Protein AF-A0A7S0NW79-F1 (afdb_monomer)

Organism: NCBI:txid127549

Foldseek 3Di:
DDDDDDPPPPDPDPPPDPPPDDPDPPPDDDPVQVVPQDPQPPPVQDPPRRRDDDDDDDDPDDDDPVVVLVVCLVVLLVPQVSQWDWDDDDSHIDTDGHDSVPDPSVVVD

Solvent-accessible surface area (backbone atoms only — not comparable to full-atom values): 7582 Å² total; per-residue (Å²): 143,85,81,77,88,79,83,86,73,76,85,77,72,80,78,78,72,78,76,77,81,72,76,77,81,84,67,79,74,50,71,66,37,60,71,62,20,63,79,67,64,79,47,100,82,45,90,66,72,57,79,48,80,87,77,93,82,88,69,99,58,92,75,61,67,66,61,51,37,54,55,47,44,61,54,43,66,73,36,66,77,74,29,36,45,83,40,85,57,83,95,48,75,40,77,44,78,47,63,74,92,78,55,65,51,81,84,74,92

Secondary structure (DSSP, 8-state):
----------------PPPPPPPP---PPPHHHHHHSPP----TT--------------SSPPPHHHHHHHHHHHHHTSGGGSEEEEEETTEEEEEE--GGG--HHHH-

Structure (mmCIF, N/CA/C/O backbone):
data_AF-A0A7S0NW79-F1
#
_entry.id   AF-A0A7S0NW79-F1
#
loop_
_atom_site.group_PDB
_atom_site.id
_atom_site.type_symbol
_atom_site.label_atom_id
_atom_site.label_alt_id
_atom_site.label_comp_id
_atom_site.label_asym_id
_atom_site.label_entity_id
_atom_site.label_seq_id
_atom_site.pdbx_PDB_ins_code
_atom_site.Cartn_x
_atom_site.Cartn_y
_atom_site.Cartn_z
_atom_site.occupancy
_atom_site.B_iso_or_equiv
_atom_site.auth_seq_id
_atom_site.auth_comp_id
_atom_site.auth_asym_id
_atom_site.auth_atom_id
_atom_site.pdbx_PDB_model_num
ATOM 1 N N . LYS A 1 1 ? 62.845 -35.096 26.020 1.00 43.66 1 LYS A N 1
ATOM 2 C CA . LYS A 1 1 ? 62.365 -34.381 24.813 1.00 43.66 1 LYS A CA 1
ATOM 3 C C . LYS A 1 1 ? 61.193 -35.172 24.238 1.00 43.66 1 LYS A C 1
ATOM 5 O O . LYS A 1 1 ? 61.420 -36.087 23.465 1.00 43.66 1 LYS A O 1
ATOM 10 N N . LEU A 1 2 ? 59.978 -34.889 24.700 1.0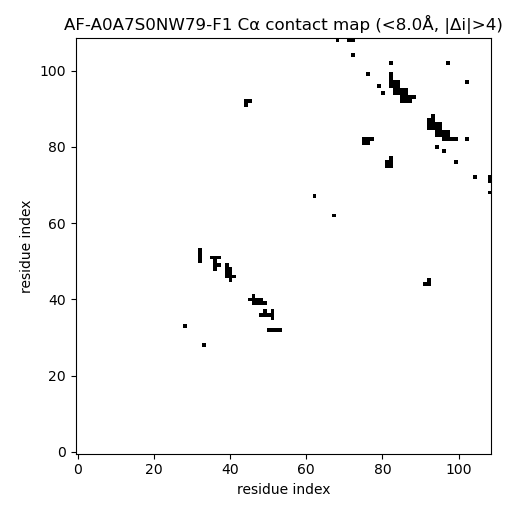0 46.16 2 LEU A N 1
ATOM 11 C CA . LEU A 1 2 ? 58.725 -35.465 24.204 1.00 46.16 2 LEU A CA 1
ATOM 12 C C . LEU A 1 2 ? 57.806 -34.264 23.992 1.00 46.16 2 LEU A C 1
ATOM 14 O O . LEU A 1 2 ? 57.380 -33.644 24.961 1.00 46.16 2 LEU A O 1
ATOM 18 N N . SER A 1 3 ? 57.655 -33.860 22.734 1.00 42.28 3 SER A N 1
ATOM 19 C CA . SER A 1 3 ? 56.901 -32.681 22.315 1.00 42.28 3 SER A CA 1
ATOM 20 C C . SER A 1 3 ? 55.683 -33.156 21.536 1.00 42.28 3 SER A C 1
ATOM 22 O O . SER A 1 3 ? 55.833 -33.695 20.447 1.00 42.28 3 SER A O 1
ATOM 24 N N . SER A 1 4 ? 54.525 -32.947 22.156 1.00 49.12 4 SER A N 1
ATOM 25 C CA . SER A 1 4 ? 53.270 -32.497 21.549 1.00 49.12 4 SER A CA 1
ATOM 26 C C . SER A 1 4 ? 52.722 -33.298 20.368 1.00 49.12 4 SER A C 1
ATOM 28 O O . SER A 1 4 ? 53.063 -33.066 19.214 1.00 49.12 4 SER A O 1
ATOM 30 N N . ALA A 1 5 ? 51.772 -34.180 20.688 1.00 46.28 5 ALA A N 1
ATOM 31 C CA . ALA A 1 5 ? 50.753 -34.640 19.758 1.00 46.28 5 ALA A CA 1
ATOM 32 C C . ALA A 1 5 ? 49.894 -33.440 19.319 1.00 46.28 5 ALA A C 1
ATOM 34 O O . ALA A 1 5 ? 49.192 -32.834 20.131 1.00 46.28 5 ALA A O 1
ATOM 35 N N . GLU A 1 6 ? 49.986 -33.077 18.043 1.00 49.09 6 GLU A N 1
ATOM 36 C CA . GLU A 1 6 ? 49.151 -32.057 17.418 1.00 49.09 6 GLU A CA 1
ATOM 37 C C . GLU A 1 6 ? 47.742 -32.619 17.175 1.00 49.09 6 GLU A C 1
ATOM 39 O O . GLU A 1 6 ? 47.536 -33.557 16.405 1.00 49.09 6 GLU A O 1
ATOM 44 N N . ASN A 1 7 ? 46.765 -32.036 17.871 1.00 48.00 7 ASN A N 1
ATOM 45 C CA . ASN A 1 7 ? 45.337 -32.235 17.652 1.00 48.00 7 ASN A CA 1
ATOM 46 C C . ASN A 1 7 ? 44.936 -31.644 16.292 1.00 48.00 7 ASN A C 1
ATOM 48 O O . ASN A 1 7 ? 44.654 -30.453 16.180 1.00 48.00 7 ASN A O 1
ATOM 52 N N . ILE A 1 8 ? 44.872 -32.487 15.264 1.00 49.84 8 ILE A N 1
ATOM 53 C CA . ILE A 1 8 ? 44.303 -32.149 13.954 1.00 49.84 8 ILE A CA 1
ATOM 54 C C . ILE A 1 8 ? 42.800 -32.463 13.989 1.00 49.84 8 ILE A C 1
ATOM 56 O O . ILE A 1 8 ? 42.327 -33.423 13.391 1.00 49.84 8 ILE A O 1
ATOM 60 N N . PHE A 1 9 ? 42.036 -31.659 14.724 1.00 50.66 9 PHE A N 1
ATOM 61 C CA . PHE A 1 9 ? 40.584 -31.567 14.554 1.00 50.66 9 PHE A CA 1
ATOM 62 C C . PHE A 1 9 ? 40.268 -30.127 14.175 1.00 50.66 9 PHE A C 1
ATOM 64 O O . PHE A 1 9 ? 39.869 -29.310 14.998 1.00 50.66 9 PHE A O 1
ATOM 71 N N . ALA A 1 10 ? 40.551 -29.807 12.914 1.00 53.34 10 ALA A N 1
ATOM 72 C CA . ALA A 1 10 ? 40.149 -28.547 12.321 1.00 53.34 10 ALA A CA 1
ATOM 73 C C . ALA A 1 10 ? 38.615 -28.477 12.267 1.00 53.34 10 ALA A C 1
ATOM 75 O O . ALA A 1 10 ? 37.957 -29.408 11.798 1.00 53.34 10 ALA A O 1
ATOM 76 N N . ASP A 1 11 ? 38.084 -27.357 12.754 1.00 53.03 11 ASP A N 1
ATOM 77 C CA . ASP A 1 11 ? 36.682 -26.951 12.746 1.00 53.03 11 ASP A CA 1
ATOM 78 C C . ASP A 1 11 ? 35.999 -27.199 11.393 1.00 53.03 11 ASP A C 1
ATOM 80 O O . ASP A 1 11 ? 36.090 -26.399 10.455 1.00 53.03 11 ASP A O 1
ATOM 84 N N . VAL A 1 12 ? 35.230 -28.283 11.302 1.00 52.03 12 VAL A N 1
ATOM 85 C CA . VAL A 1 12 ? 34.230 -28.446 10.247 1.00 52.03 12 VAL A CA 1
ATOM 86 C C . VAL A 1 12 ? 33.030 -27.590 10.643 1.00 52.03 12 VAL A C 1
ATOM 88 O O . VAL A 1 12 ? 32.153 -28.021 11.391 1.00 52.03 12 VAL A O 1
ATOM 91 N N . LYS A 1 13 ? 32.9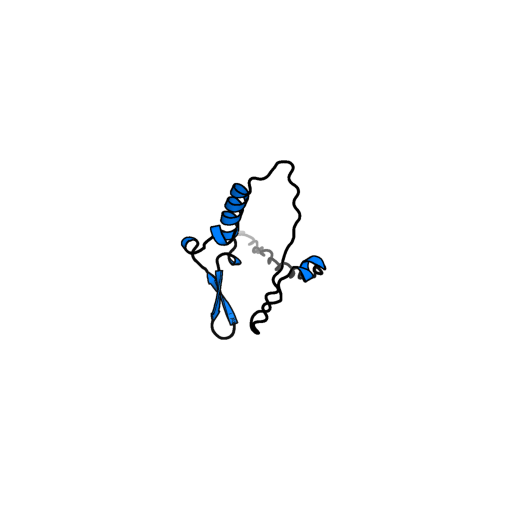93 -26.343 10.156 1.00 59.53 13 LYS A N 1
ATOM 92 C CA . LYS A 1 13 ? 31.778 -25.519 10.223 1.00 59.53 13 LYS A CA 1
ATOM 93 C C . LYS A 1 13 ? 30.623 -26.307 9.590 1.00 59.53 13 LYS A C 1
ATOM 95 O O . LYS A 1 13 ? 30.768 -26.729 8.440 1.00 59.53 13 LYS A O 1
ATOM 100 N N . PRO A 1 14 ? 29.479 -26.486 10.277 1.00 57.44 14 PRO A N 1
ATOM 101 C CA . PRO A 1 14 ? 28.320 -27.124 9.675 1.00 57.44 14 PRO A CA 1
ATOM 102 C C . PRO A 1 14 ? 27.906 -26.305 8.455 1.00 57.44 14 PRO A C 1
ATOM 104 O O . PRO A 1 14 ? 27.559 -25.127 8.560 1.00 57.44 14 PRO A O 1
ATOM 107 N N . THR A 1 15 ? 28.009 -26.916 7.278 1.00 58.47 15 THR A N 1
ATOM 108 C CA . THR A 1 15 ? 27.558 -26.326 6.023 1.00 58.47 15 THR A CA 1
ATOM 109 C C . THR A 1 15 ? 26.057 -26.103 6.162 1.00 58.47 15 THR A C 1
ATOM 111 O O . THR A 1 15 ? 25.289 -27.062 6.231 1.00 58.47 15 THR A O 1
ATOM 114 N N . ALA A 1 16 ? 25.642 -24.843 6.296 1.00 62.56 16 ALA A N 1
ATOM 115 C CA . ALA A 1 16 ? 24.237 -24.480 6.378 1.00 62.56 16 ALA A CA 1
ATOM 116 C C . ALA A 1 16 ? 23.561 -24.912 5.073 1.00 62.56 16 ALA A C 1
ATOM 118 O O . ALA A 1 16 ? 23.725 -24.277 4.032 1.00 62.56 16 ALA A O 1
ATOM 119 N N . VAL A 1 17 ? 22.850 -26.037 5.123 1.00 75.75 17 VAL A N 1
ATOM 120 C CA . VAL A 1 17 ? 22.024 -26.513 4.018 1.00 75.75 17 VAL A CA 1
ATOM 121 C C . VAL A 1 17 ? 21.002 -25.411 3.722 1.00 75.75 17 VAL A C 1
ATOM 123 O O . VAL A 1 17 ? 20.294 -24.996 4.647 1.00 75.75 17 VAL A O 1
ATOM 126 N N . PRO A 1 18 ? 20.922 -24.890 2.482 1.00 75.12 18 PRO A N 1
ATOM 127 C CA . PRO A 1 18 ? 19.905 -23.908 2.145 1.00 75.12 18 PRO A CA 1
ATOM 128 C C . PRO A 1 18 ? 18.526 -24.532 2.400 1.00 75.12 18 PRO A C 1
ATOM 130 O O . PRO A 1 18 ? 18.306 -25.691 2.034 1.00 75.12 18 PRO A O 1
ATOM 133 N N . PRO A 1 19 ? 17.597 -23.811 3.055 1.00 74.12 19 PRO A N 1
ATOM 134 C CA . PRO A 1 19 ? 16.278 -24.354 3.329 1.00 74.12 19 PRO A CA 1
ATOM 135 C C . PRO A 1 19 ? 15.606 -24.750 2.006 1.00 74.12 19 PRO A C 1
ATOM 137 O O . PRO A 1 19 ? 15.771 -24.042 1.006 1.00 74.12 19 PRO A O 1
ATOM 140 N N . PRO A 1 20 ? 14.844 -25.859 1.979 1.00 75.56 20 PRO A N 1
ATOM 141 C CA . PRO A 1 20 ? 14.132 -26.263 0.778 1.00 75.56 20 PRO A CA 1
ATOM 142 C C . PRO A 1 20 ? 13.225 -25.118 0.301 1.00 75.56 20 PRO A C 1
ATOM 144 O O . PRO A 1 20 ? 12.675 -24.386 1.138 1.00 75.56 20 PRO A O 1
ATOM 147 N N . PRO A 1 21 ? 13.051 -24.943 -1.024 1.00 67.06 21 PRO A N 1
ATOM 148 C CA . PRO A 1 21 ? 12.133 -23.949 -1.554 1.00 67.06 21 PRO A CA 1
ATOM 149 C C . PRO A 1 21 ? 10.760 -24.203 -0.938 1.00 67.06 21 PRO A C 1
ATOM 151 O O . PRO A 1 21 ? 10.201 -25.296 -1.056 1.00 67.06 21 PRO A O 1
ATOM 154 N N . ARG A 1 22 ? 10.239 -23.204 -0.215 1.00 67.75 22 ARG A N 1
ATOM 155 C CA . ARG A 1 22 ? 8.898 -23.294 0.365 1.00 67.75 22 ARG A CA 1
ATOM 156 C C . ARG A 1 22 ? 7.937 -23.589 -0.788 1.00 67.75 22 ARG A C 1
ATOM 158 O O . ARG A 1 22 ? 8.032 -22.896 -1.804 1.00 67.75 22 ARG A O 1
ATOM 165 N N . PRO A 1 23 ? 7.037 -24.579 -0.666 1.00 54.66 23 PRO A N 1
ATOM 166 C CA . PRO A 1 23 ? 6.047 -24.817 -1.702 1.00 54.66 23 PRO A CA 1
ATOM 167 C C . PRO A 1 23 ? 5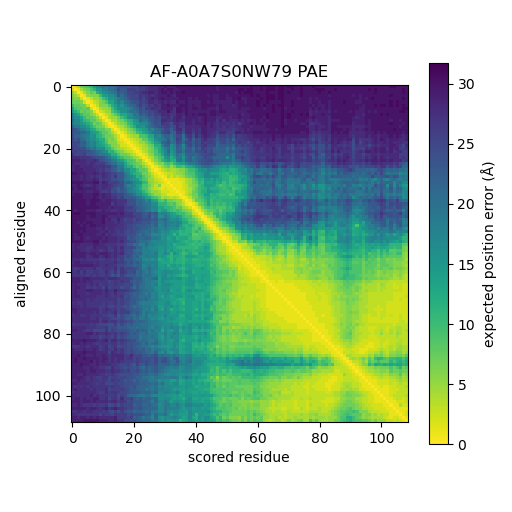.312 -23.502 -1.949 1.00 54.66 23 PRO A C 1
ATOM 169 O O . PRO A 1 23 ? 4.832 -22.871 -1.001 1.00 54.66 23 PRO A O 1
ATOM 172 N N . ALA A 1 24 ? 5.287 -23.059 -3.209 1.00 59.91 24 ALA A N 1
ATOM 173 C CA . ALA A 1 24 ? 4.488 -21.914 -3.607 1.00 59.91 24 ALA A CA 1
ATOM 174 C C . ALA A 1 24 ? 3.079 -22.147 -3.060 1.00 59.91 24 ALA A C 1
ATOM 176 O O . ALA A 1 24 ? 2.515 -23.229 -3.241 1.00 59.91 24 ALA A O 1
ATOM 177 N N . PHE A 1 25 ? 2.550 -21.180 -2.310 1.00 50.66 25 PHE A N 1
ATOM 178 C CA . PHE A 1 25 ? 1.204 -21.264 -1.765 1.00 50.66 25 PHE A CA 1
ATOM 179 C C . PHE A 1 25 ? 0.219 -21.375 -2.936 1.00 50.66 25 PHE A C 1
ATOM 181 O O . PHE A 1 25 ? -0.284 -20.371 -3.428 1.00 50.66 25 PHE A O 1
ATOM 188 N N . ASN A 1 26 ? -0.098 -22.601 -3.355 1.00 50.44 26 ASN A N 1
ATOM 189 C CA . ASN A 1 26 ? -1.204 -22.916 -4.254 1.00 50.44 26 ASN A CA 1
ATOM 190 C C . ASN A 1 26 ? -2.512 -22.802 -3.456 1.00 50.44 26 ASN A C 1
ATOM 192 O O . ASN A 1 26 ? -3.273 -23.754 -3.288 1.00 50.44 26 ASN A O 1
ATOM 196 N N . ARG A 1 27 ? -2.755 -21.622 -2.875 1.00 57.56 27 ARG A N 1
ATOM 197 C CA . ARG A 1 27 ? -4.048 -21.297 -2.285 1.00 57.56 27 ARG A CA 1
ATOM 198 C C . ARG A 1 27 ? -4.979 -20.957 -3.431 1.00 57.56 27 ARG A C 1
ATOM 200 O O . ARG A 1 27 ? -4.809 -19.946 -4.106 1.00 57.56 27 ARG A O 1
ATOM 207 N N . ARG A 1 28 ? -5.970 -21.820 -3.640 1.00 57.81 28 ARG A N 1
ATOM 208 C CA . ARG A 1 28 ? -7.079 -21.549 -4.551 1.00 57.81 28 ARG A CA 1
ATOM 209 C C . ARG A 1 28 ? -7.723 -20.228 -4.124 1.00 57.81 28 ARG A C 1
ATOM 211 O O . ARG A 1 28 ? -8.184 -20.114 -2.989 1.00 57.81 28 ARG A O 1
ATOM 218 N N . MET A 1 29 ? -7.711 -19.228 -5.006 1.00 59.81 29 MET A N 1
ATOM 219 C CA . MET A 1 29 ? -8.397 -17.963 -4.742 1.00 59.81 29 MET A CA 1
ATOM 220 C C . MET A 1 29 ? -9.880 -18.224 -4.487 1.00 59.81 29 MET A C 1
ATOM 222 O O . MET A 1 29 ? -10.498 -19.041 -5.175 1.00 59.81 29 MET A O 1
ATOM 226 N N . SER A 1 30 ? -10.441 -17.531 -3.496 1.00 65.94 30 SER A N 1
ATOM 227 C CA . SER A 1 30 ? -11.878 -17.590 -3.241 1.00 65.94 30 SER A CA 1
ATOM 228 C C . SER A 1 30 ? -12.646 -17.014 -4.435 1.00 65.94 30 SER A C 1
ATOM 230 O O . SER A 1 30 ? -12.143 -16.136 -5.137 1.00 65.94 30 SER A O 1
ATOM 232 N N . TYR A 1 31 ? -13.873 -17.486 -4.658 1.00 64.38 31 TYR A N 1
ATOM 233 C CA . TYR A 1 31 ? -14.728 -16.978 -5.735 1.00 64.38 31 TYR A CA 1
ATOM 234 C C . TYR A 1 31 ? -14.977 -15.464 -5.608 1.00 64.38 31 TYR A C 1
ATOM 236 O O . TYR A 1 31 ? -14.918 -14.744 -6.598 1.00 64.38 31 TYR A O 1
ATOM 244 N N . MET A 1 32 ? -15.139 -14.956 -4.380 1.00 57.78 32 MET A N 1
ATOM 245 C CA . MET A 1 32 ? -15.240 -13.511 -4.142 1.00 57.78 32 MET A CA 1
ATOM 246 C C . MET A 1 32 ? -13.953 -12.764 -4.485 1.00 57.78 32 MET A C 1
ATOM 248 O O . MET A 1 32 ? -14.014 -11.701 -5.091 1.00 57.78 32 MET A O 1
ATOM 252 N N . SER A 1 33 ? -12.786 -13.328 -4.165 1.00 58.09 33 SER A N 1
ATOM 253 C CA . SER A 1 33 ? -11.503 -12.751 -4.582 1.00 58.09 33 SER A CA 1
ATOM 254 C C . SER A 1 33 ? -11.371 -12.701 -6.105 1.00 58.09 33 SER A C 1
ATOM 256 O O . SER A 1 33 ? -10.782 -11.761 -6.615 1.00 58.09 33 SER A O 1
ATOM 258 N N . GLN A 1 34 ? -11.929 -13.674 -6.833 1.00 63.66 34 GLN A N 1
ATOM 259 C CA . GLN A 1 34 ? -11.927 -13.672 -8.301 1.00 63.66 34 GLN A CA 1
ATOM 260 C C . GLN A 1 34 ? -12.874 -12.624 -8.891 1.00 63.66 34 GLN A C 1
ATOM 262 O O . GLN A 1 34 ? -12.503 -11.971 -9.856 1.00 63.66 34 GLN A O 1
ATOM 267 N N . LEU A 1 35 ? -14.071 -12.460 -8.320 1.00 60.94 35 LEU A N 1
ATOM 268 C CA . LEU A 1 35 ? -15.048 -11.470 -8.786 1.00 60.94 35 LEU A CA 1
ATOM 269 C C . LEU A 1 35 ? -14.614 -10.032 -8.513 1.00 60.94 35 LEU A C 1
ATOM 271 O O . LEU A 1 35 ? -14.930 -9.133 -9.285 1.00 60.94 35 LEU A O 1
ATOM 275 N N . MET A 1 36 ? -13.932 -9.822 -7.392 1.00 57.75 36 MET A N 1
ATOM 276 C CA . MET A 1 36 ? -13.546 -8.495 -6.932 1.00 57.75 36 MET A CA 1
ATOM 277 C C . MET A 1 36 ? -12.115 -8.124 -7.346 1.00 57.75 36 MET A C 1
ATOM 279 O O . MET A 1 36 ? -11.752 -6.950 -7.304 1.00 57.75 36 MET A O 1
ATOM 283 N N . ALA A 1 37 ? -11.291 -9.096 -7.758 1.00 56.69 37 ALA A N 1
ATOM 284 C CA . ALA A 1 37 ? -10.076 -8.789 -8.496 1.00 56.69 37 ALA A CA 1
ATOM 285 C C . ALA A 1 37 ? -10.487 -8.010 -9.748 1.00 56.69 37 ALA A C 1
ATOM 287 O O . ALA A 1 37 ? -11.225 -8.521 -10.591 1.00 56.69 37 ALA A O 1
ATOM 288 N N . ALA A 1 38 ? -10.041 -6.755 -9.830 1.00 52.62 38 ALA A N 1
ATOM 289 C CA . ALA A 1 38 ? -10.250 -5.907 -10.994 1.00 52.62 38 ALA A CA 1
ATOM 290 C C . ALA A 1 38 ? -9.886 -6.678 -12.279 1.00 52.62 38 ALA A C 1
ATOM 292 O O . ALA A 1 38 ? -9.018 -7.563 -12.218 1.00 52.62 38 ALA A O 1
ATOM 293 N N . PRO A 1 39 ? -10.521 -6.369 -13.431 1.00 53.12 39 PRO A N 1
ATOM 294 C CA . PRO A 1 39 ? -10.142 -6.982 -14.697 1.00 53.12 39 PRO A CA 1
ATOM 295 C C . PRO A 1 39 ? -8.623 -6.923 -14.819 1.00 53.12 39 PRO A C 1
ATOM 297 O O . PRO A 1 39 ? -8.030 -5.868 -14.584 1.00 53.12 39 PRO A O 1
ATOM 300 N N . ARG A 1 40 ? -8.004 -8.083 -15.093 1.00 51.41 40 ARG A N 1
ATOM 301 C CA . ARG A 1 40 ? -6.562 -8.179 -15.341 1.00 51.41 40 ARG A CA 1
ATOM 302 C C . ARG A 1 40 ? -6.198 -7.007 -16.243 1.00 51.41 40 ARG A C 1
ATOM 304 O O . ARG A 1 40 ? -6.758 -6.905 -17.335 1.00 51.41 40 ARG A O 1
ATOM 311 N N . ALA A 1 41 ? -5.315 -6.127 -15.779 1.00 48.44 41 ALA A N 1
ATOM 312 C CA . ALA A 1 41 ? -4.694 -5.151 -16.653 1.00 48.44 41 ALA A CA 1
ATOM 313 C C . ALA A 1 41 ? -3.818 -5.959 -17.616 1.00 48.44 41 ALA A C 1
ATOM 315 O O . ALA A 1 41 ? -2.660 -6.242 -17.334 1.00 48.44 41 ALA A O 1
ATOM 316 N N . TYR A 1 42 ? -4.432 -6.452 -18.694 1.00 44.19 42 TYR A N 1
ATOM 317 C CA . TYR A 1 42 ? -3.762 -7.139 -19.786 1.00 44.19 42 TYR A CA 1
ATOM 318 C C . TYR A 1 42 ? -3.039 -6.077 -20.613 1.00 44.19 42 TYR A C 1
ATOM 320 O O . TYR A 1 42 ? -3.418 -5.780 -21.739 1.00 44.19 42 TYR A O 1
ATOM 328 N N . ASP A 1 43 ? -1.980 -5.511 -20.052 1.00 51.56 43 ASP A N 1
ATOM 329 C CA . ASP A 1 43 ? -0.876 -5.081 -20.891 1.00 51.56 43 ASP A CA 1
ATOM 330 C C . ASP A 1 43 ? -0.026 -6.327 -21.093 1.00 51.56 43 ASP A C 1
ATOM 332 O O . ASP A 1 43 ? 0.371 -6.962 -20.120 1.00 51.56 43 ASP A O 1
ATOM 336 N N . GLY A 1 44 ? 0.235 -6.724 -22.341 1.00 53.19 44 GLY A N 1
ATOM 337 C CA . GLY A 1 44 ? 0.946 -7.962 -22.708 1.00 53.19 44 GLY A CA 1
ATOM 338 C C . GLY A 1 44 ? 2.360 -8.146 -22.117 1.00 53.19 44 GLY A C 1
ATOM 339 O O . GLY A 1 44 ? 3.059 -9.076 -22.504 1.00 53.19 44 GLY A O 1
ATOM 340 N N . GLN A 1 45 ? 2.780 -7.277 -21.195 1.00 52.16 45 GLN A N 1
ATOM 341 C CA . GLN A 1 45 ? 4.017 -7.312 -20.416 1.00 52.16 45 GLN A CA 1
ATOM 342 C C . GLN A 1 45 ? 3.810 -7.530 -18.901 1.00 52.16 45 GLN A C 1
ATOM 344 O O . GLN A 1 45 ? 4.786 -7.802 -18.203 1.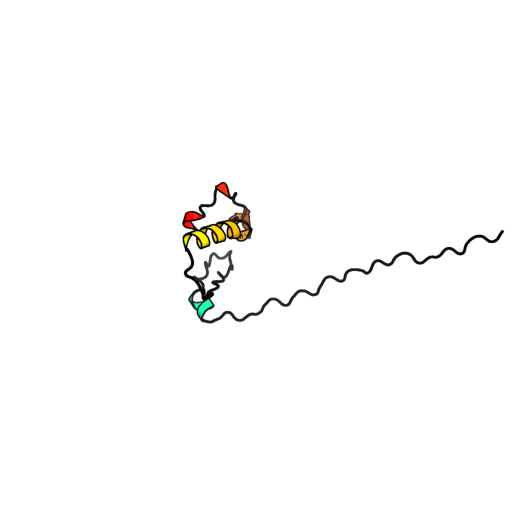00 52.16 45 GLN A O 1
ATOM 349 N N . PHE A 1 46 ? 2.581 -7.446 -18.378 1.00 52.31 46 PHE A N 1
ATOM 350 C CA . PHE A 1 46 ? 2.277 -7.556 -16.947 1.00 52.31 46 PHE A CA 1
ATOM 351 C C . PHE A 1 46 ? 1.242 -8.649 -16.673 1.00 52.31 46 PHE A C 1
ATOM 353 O O . PHE A 1 46 ? 0.045 -8.426 -16.801 1.00 52.31 46 PHE A O 1
ATOM 360 N N . ASP A 1 47 ? 1.680 -9.814 -16.188 1.00 55.06 47 ASP A N 1
ATOM 361 C CA . ASP A 1 47 ? 0.776 -10.783 -15.541 1.00 55.06 47 ASP A CA 1
ATOM 362 C C . ASP A 1 47 ? 0.756 -10.547 -14.020 1.00 55.06 47 ASP A C 1
ATOM 364 O O . ASP A 1 47 ? 0.957 -11.451 -13.207 1.00 55.06 47 ASP A O 1
ATOM 368 N N . ILE A 1 48 ? 0.585 -9.285 -13.606 1.00 54.16 48 ILE A N 1
ATOM 369 C CA . ILE A 1 48 ? 0.337 -8.967 -12.198 1.00 54.16 48 ILE A CA 1
ATOM 370 C C . ILE A 1 48 ? -1.157 -9.136 -11.991 1.00 54.16 48 ILE A C 1
ATOM 372 O O . ILE A 1 48 ? -1.940 -8.219 -12.219 1.00 54.16 48 ILE A O 1
ATOM 376 N N . GLN A 1 49 ? -1.569 -10.328 -11.572 1.00 55.25 49 GLN A N 1
ATOM 377 C CA . GLN A 1 49 ? -2.944 -10.540 -11.152 1.00 55.25 49 GLN A CA 1
ATOM 378 C C . GLN A 1 49 ? -3.185 -9.691 -9.893 1.00 55.25 49 GLN A C 1
ATOM 380 O O . GLN A 1 49 ? -2.566 -9.979 -8.862 1.00 55.25 49 GLN A O 1
ATOM 385 N N . PRO A 1 50 ? -4.028 -8.639 -9.943 1.00 55.62 50 PRO A N 1
ATOM 386 C CA . PRO A 1 50 ? -4.279 -7.818 -8.772 1.00 55.62 50 PRO A CA 1
ATOM 387 C C . PRO A 1 50 ? -4.926 -8.709 -7.715 1.00 55.62 50 PRO A C 1
ATOM 389 O O . PRO A 1 50 ? -6.058 -9.171 -7.863 1.00 55.62 50 PRO A O 1
ATOM 392 N N . LEU A 1 51 ? -4.175 -9.016 -6.659 1.00 62.25 51 LEU A N 1
ATOM 393 C CA . LEU A 1 51 ? -4.687 -9.800 -5.550 1.00 62.25 51 LEU A CA 1
ATOM 394 C C . LEU A 1 51 ? -5.542 -8.871 -4.692 1.00 62.25 51 LEU A C 1
ATOM 396 O O . LEU A 1 51 ? -5.026 -8.215 -3.786 1.00 62.25 51 LEU A O 1
ATOM 400 N N . LEU A 1 52 ? -6.847 -8.812 -4.962 1.00 64.62 52 LEU A N 1
ATOM 401 C CA . LEU A 1 52 ? -7.754 -8.193 -4.010 1.00 64.62 52 LEU A CA 1
ATOM 402 C C . LEU A 1 52 ? -7.930 -9.127 -2.811 1.00 64.62 52 LEU A C 1
ATOM 404 O O . LEU A 1 52 ? -8.515 -10.211 -2.903 1.00 64.62 52 LEU A O 1
ATOM 408 N N . VAL A 1 53 ? -7.440 -8.675 -1.663 1.00 70.50 53 VAL A N 1
ATOM 409 C CA . VAL A 1 53 ? -7.692 -9.313 -0.374 1.00 70.50 53 VAL A CA 1
ATOM 410 C C . VAL A 1 53 ? -8.817 -8.547 0.310 1.00 70.50 53 VAL A C 1
ATOM 412 O O . VAL A 1 53 ? -8.626 -7.415 0.739 1.00 70.50 53 VAL A O 1
ATOM 415 N N . VAL A 1 54 ? -9.991 -9.170 0.416 1.00 74.81 54 VAL A N 1
ATOM 416 C CA . VAL A 1 54 ? -11.111 -8.637 1.202 1.00 74.81 54 VAL A CA 1
ATOM 417 C C . VAL A 1 54 ? -11.078 -9.293 2.576 1.00 74.81 54 VAL A C 1
ATOM 419 O O . VAL A 1 54 ? -11.182 -10.515 2.685 1.00 74.81 54 VAL A O 1
ATOM 422 N N . GLY A 1 55 ? -10.917 -8.487 3.622 1.00 78.69 55 GLY A N 1
ATOM 423 C CA . GLY A 1 55 ? -11.013 -8.923 5.012 1.00 78.69 55 GLY A CA 1
ATOM 424 C C . GLY A 1 55 ? -12.141 -8.181 5.712 1.00 78.69 55 GLY A C 1
ATOM 425 O O . GLY A 1 55 ? -12.174 -6.954 5.690 1.00 78.69 55 GLY A O 1
ATOM 426 N N . MET A 1 56 ? -13.059 -8.913 6.341 1.00 86.31 56 MET A N 1
ATOM 427 C CA . MET A 1 56 ? -14.022 -8.317 7.266 1.00 86.31 56 MET A CA 1
ATOM 428 C C . MET A 1 56 ? -13.407 -8.288 8.661 1.00 86.31 56 MET A C 1
ATOM 430 O O . MET A 1 56 ? -13.045 -9.333 9.202 1.00 86.31 56 MET A O 1
ATOM 434 N N . MET A 1 57 ? -13.287 -7.094 9.235 1.00 82.44 57 MET A N 1
ATOM 435 C CA . MET A 1 57 ? -12.783 -6.895 10.591 1.00 82.44 57 MET A CA 1
ATOM 436 C C . MET A 1 57 ? -13.912 -6.386 11.481 1.00 82.44 57 MET A C 1
ATOM 438 O O . MET A 1 57 ? -14.634 -5.463 11.110 1.00 82.44 57 MET A O 1
ATOM 442 N N . TYR A 1 58 ? -14.052 -6.990 12.659 1.00 89.94 58 TYR A N 1
ATOM 443 C CA . TYR A 1 58 ? -15.015 -6.577 13.674 1.00 89.94 58 TYR A CA 1
ATOM 444 C C . TYR A 1 58 ? -14.263 -5.904 14.819 1.00 89.94 58 TYR A C 1
ATOM 446 O O . TYR A 1 58 ? -13.305 -6.469 15.348 1.00 89.94 58 TYR A O 1
ATOM 454 N N . PHE A 1 59 ? -14.706 -4.712 15.210 1.00 90.00 59 PHE A N 1
ATOM 455 C CA . PHE A 1 59 ? -14.100 -3.939 16.291 1.00 90.00 59 PHE A CA 1
ATOM 456 C C . PHE A 1 59 ? -15.064 -3.852 17.474 1.00 90.00 59 PHE A C 1
ATOM 458 O O . PHE A 1 59 ? -16.258 -3.628 17.298 1.00 90.00 59 PHE A O 1
ATOM 465 N N . GLN A 1 60 ? -14.544 -4.025 18.693 1.00 94.56 60 GLN A N 1
ATOM 466 C CA . GLN A 1 60 ? -15.339 -3.905 19.925 1.00 94.56 60 GLN A CA 1
ATOM 467 C C . GLN A 1 60 ? -15.720 -2.453 20.244 1.00 94.56 60 GLN A C 1
ATOM 469 O O . GLN A 1 60 ? -16.666 -2.205 20.986 1.00 94.56 60 GLN A O 1
ATOM 474 N N . LYS A 1 61 ? -14.961 -1.496 19.707 1.00 94.75 61 LYS A N 1
ATOM 475 C CA . LYS A 1 61 ? -15.162 -0.055 19.862 1.00 94.75 61 LYS A CA 1
ATOM 476 C C . LYS A 1 61 ? -15.291 0.579 18.478 1.00 94.75 61 LYS A C 1
ATOM 478 O O . LYS A 1 61 ? -14.704 0.044 17.533 1.00 94.75 61 LYS A O 1
ATOM 483 N N . PRO A 1 62 ? -16.025 1.698 18.349 1.00 93.44 62 PRO A N 1
ATOM 484 C CA . PRO A 1 62 ? -16.024 2.461 17.111 1.00 93.44 62 PRO A CA 1
ATOM 485 C C . PRO A 1 62 ? -14.591 2.887 16.783 1.00 93.44 62 PRO A C 1
ATOM 487 O O . PRO A 1 62 ? -13.845 3.313 17.665 1.00 93.44 62 PRO A O 1
ATOM 490 N N . LEU A 1 63 ? -14.214 2.718 15.522 1.00 92.00 63 LEU A N 1
ATOM 491 C CA . LEU A 1 63 ? -12.898 3.078 15.020 1.00 92.00 63 LEU A CA 1
ATOM 492 C C . LEU A 1 63 ? -12.950 4.502 14.462 1.00 92.00 63 LEU A C 1
ATOM 494 O O . LEU A 1 63 ? -13.863 4.817 13.695 1.00 92.00 63 LEU A O 1
ATOM 498 N N . ASP A 1 64 ? -11.971 5.342 14.797 1.00 94.19 64 ASP A N 1
ATOM 499 C CA . ASP A 1 64 ? -11.799 6.609 14.091 1.00 94.19 64 ASP A CA 1
ATOM 500 C C . ASP A 1 64 ? -11.144 6.339 12.730 1.00 94.19 64 ASP A C 1
ATOM 502 O O . ASP A 1 64 ? -10.023 5.834 12.624 1.00 94.19 64 ASP A O 1
ATOM 506 N N . VAL A 1 65 ? -11.870 6.671 11.665 1.00 90.69 65 VAL A N 1
ATOM 507 C CA . VAL A 1 65 ? -11.413 6.490 10.285 1.00 90.69 65 VAL A CA 1
ATOM 508 C C . VAL A 1 65 ? -10.165 7.328 9.999 1.00 90.69 65 VAL A C 1
ATOM 510 O O . VAL A 1 65 ? -9.321 6.901 9.215 1.00 90.69 65 VAL A O 1
ATOM 513 N N . A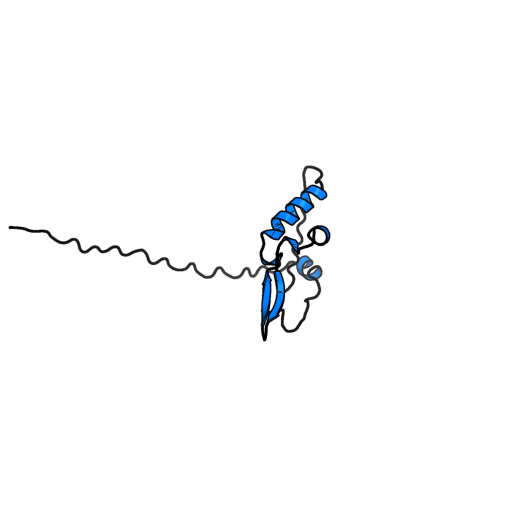RG A 1 66 ? -10.012 8.496 10.632 1.00 92.00 66 ARG A N 1
ATOM 514 C CA . ARG A 1 66 ? -8.852 9.375 10.428 1.00 92.00 66 ARG A CA 1
ATOM 515 C C . ARG A 1 66 ? -7.590 8.773 11.027 1.00 92.00 66 ARG A C 1
ATOM 517 O O . ARG A 1 66 ? -6.560 8.744 10.360 1.00 92.00 66 ARG A O 1
ATOM 524 N N . GLU A 1 67 ? -7.689 8.237 12.241 1.00 92.88 67 GLU A N 1
ATOM 525 C CA . GLU A 1 67 ? -6.578 7.538 12.893 1.00 92.88 67 GLU A CA 1
ATOM 526 C C . GLU A 1 67 ? -6.171 6.292 12.102 1.00 92.88 67 GLU A C 1
ATOM 528 O O . GLU A 1 67 ? -4.983 6.058 11.875 1.00 92.88 67 GLU A O 1
ATOM 533 N N . LEU A 1 68 ? -7.153 5.525 11.610 1.00 90.69 68 LEU A N 1
ATOM 534 C CA . LEU A 1 68 ? -6.883 4.363 10.767 1.00 90.69 68 LEU A CA 1
ATOM 535 C C . LEU A 1 68 ? -6.155 4.755 9.475 1.00 90.69 68 LEU A C 1
ATOM 537 O O . LE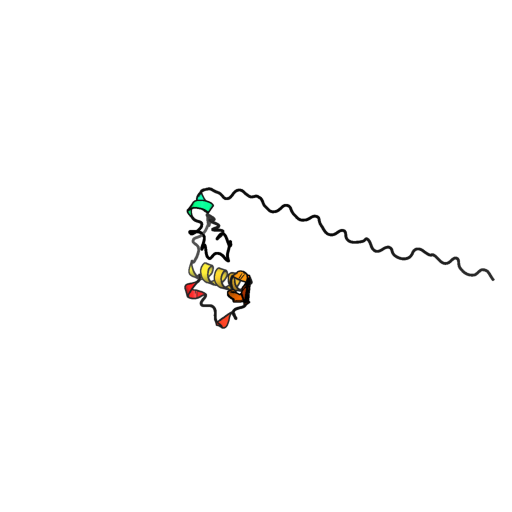U A 1 68 ? -5.178 4.101 9.113 1.00 90.69 68 LEU A O 1
ATOM 541 N N . ARG A 1 69 ? -6.617 5.804 8.782 1.00 91.81 69 ARG A N 1
ATOM 542 C CA . ARG A 1 69 ? -5.979 6.292 7.550 1.00 91.81 69 ARG A CA 1
ATOM 543 C C . ARG A 1 69 ? -4.546 6.743 7.804 1.00 91.81 69 ARG A C 1
ATOM 545 O O . ARG A 1 69 ? -3.658 6.345 7.058 1.00 91.81 69 ARG A O 1
ATOM 552 N N . ALA A 1 70 ? -4.301 7.484 8.884 1.00 91.81 70 ALA A N 1
ATOM 553 C CA . ALA A 1 70 ? -2.954 7.913 9.256 1.00 91.81 70 ALA A CA 1
ATOM 554 C C . ALA A 1 70 ? -2.018 6.716 9.509 1.00 91.81 70 ALA A C 1
ATOM 556 O O . ALA A 1 70 ? -0.925 6.653 8.947 1.00 91.81 70 ALA A O 1
ATOM 557 N N . ALA A 1 71 ? -2.476 5.726 10.282 1.00 92.44 71 ALA A N 1
ATOM 558 C CA . ALA A 1 71 ? -1.702 4.517 10.561 1.00 92.44 71 ALA A CA 1
ATOM 559 C C . ALA A 1 71 ? -1.442 3.675 9.296 1.00 92.44 71 ALA A C 1
ATOM 561 O O . ALA A 1 71 ? -0.355 3.118 9.118 1.00 92.44 71 ALA A O 1
ATOM 562 N N . LEU A 1 72 ? -2.428 3.580 8.398 1.00 90.94 72 LEU A N 1
ATOM 563 C CA . LEU A 1 72 ? -2.273 2.901 7.112 1.00 90.94 72 LEU A CA 1
ATOM 564 C C . LEU A 1 72 ? -1.272 3.623 6.213 1.00 90.94 72 LEU A C 1
ATOM 566 O O . LEU A 1 72 ? -0.406 2.960 5.648 1.00 90.94 72 LEU A O 1
ATOM 570 N N . ALA A 1 73 ? -1.350 4.949 6.109 1.00 91.38 73 ALA A N 1
ATOM 571 C CA . ALA A 1 73 ? -0.429 5.739 5.302 1.00 91.38 73 ALA A CA 1
ATOM 572 C C . ALA A 1 73 ? 1.026 5.527 5.743 1.00 91.38 73 ALA A C 1
ATOM 574 O O . ALA A 1 73 ? 1.872 5.172 4.923 1.00 91.38 73 ALA A O 1
ATOM 575 N N . GLU A 1 74 ? 1.300 5.624 7.047 1.00 92.56 74 GLU A N 1
ATOM 576 C CA . GLU A 1 74 ? 2.631 5.363 7.603 1.00 92.56 74 GLU A CA 1
ATOM 577 C C . GLU A 1 74 ? 3.117 3.944 7.275 1.00 92.56 74 GLU A C 1
ATOM 579 O O . GLU A 1 74 ? 4.264 3.733 6.873 1.00 92.56 74 GLU A O 1
ATOM 584 N N . ARG A 1 75 ? 2.237 2.946 7.415 1.00 91.62 75 ARG A N 1
ATOM 585 C CA . ARG A 1 75 ? 2.620 1.551 7.205 1.00 91.62 75 ARG A CA 1
ATOM 586 C C . ARG A 1 75 ? 2.832 1.211 5.734 1.00 91.62 75 ARG A C 1
ATOM 588 O O . ARG A 1 75 ? 3.724 0.418 5.431 1.00 91.62 75 ARG A O 1
ATOM 595 N N . LEU A 1 76 ? 2.036 1.779 4.831 1.00 89.06 76 LEU A N 1
ATOM 596 C CA . LEU A 1 76 ? 2.160 1.558 3.390 1.00 89.06 76 LEU A CA 1
ATOM 597 C C . LEU A 1 76 ? 3.487 2.102 2.856 1.00 89.06 76 LEU A C 1
ATOM 599 O O . LEU A 1 76 ? 4.114 1.423 2.045 1.00 89.06 76 LEU A O 1
ATOM 603 N N . LEU A 1 77 ? 3.972 3.227 3.394 1.00 90.25 77 LEU A N 1
ATOM 604 C CA . LEU A 1 77 ? 5.268 3.804 3.021 1.00 90.25 77 LEU A CA 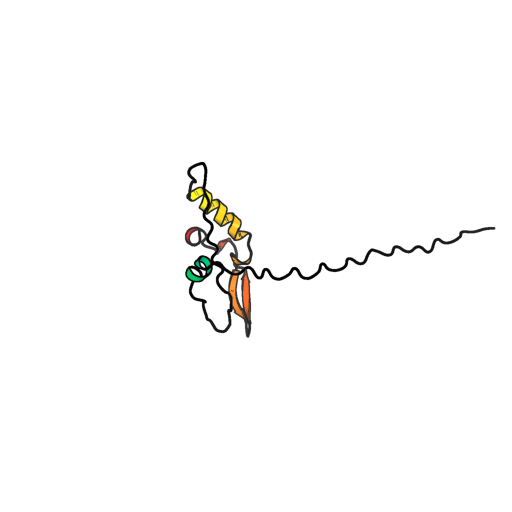1
ATOM 605 C C . LEU A 1 77 ? 6.469 2.888 3.322 1.00 90.25 77 LEU A C 1
ATOM 607 O O . LEU A 1 77 ? 7.533 3.010 2.719 1.00 90.25 77 LEU A O 1
ATOM 611 N N . GLN A 1 78 ? 6.307 1.933 4.239 1.00 88.75 78 GLN A N 1
ATOM 612 C CA . GLN A 1 78 ? 7.355 0.975 4.602 1.00 88.75 78 GLN A CA 1
ATOM 613 C C . GLN A 1 78 ? 7.396 -0.244 3.669 1.00 88.75 78 GLN A C 1
ATOM 615 O O . GLN A 1 78 ? 8.282 -1.091 3.790 1.00 88.75 78 GLN A O 1
ATOM 620 N N . ILE A 1 79 ? 6.426 -0.377 2.761 1.00 86.25 79 ILE A N 1
ATOM 621 C CA . ILE A 1 79 ? 6.323 -1.511 1.849 1.00 86.25 79 ILE A CA 1
ATOM 622 C C . ILE A 1 79 ? 6.795 -1.052 0.458 1.00 86.25 79 ILE A C 1
ATOM 624 O O . ILE A 1 79 ? 6.065 -0.326 -0.214 1.00 86.25 79 ILE A O 1
ATOM 628 N N . PRO A 1 80 ? 7.946 -1.539 -0.050 1.00 81.56 80 PRO A N 1
ATOM 629 C CA . PRO A 1 80 ? 8.583 -0.996 -1.258 1.00 81.56 80 PRO A CA 1
ATOM 630 C C . PRO A 1 80 ? 7.684 -0.911 -2.496 1.00 81.56 80 PRO A C 1
ATOM 632 O O . PRO A 1 80 ? 7.798 0.016 -3.284 1.00 81.56 80 PRO A O 1
ATOM 635 N N . ARG A 1 81 ? 6.752 -1.858 -2.657 1.00 80.25 81 ARG A N 1
ATOM 636 C CA . ARG A 1 81 ? 5.826 -1.896 -3.801 1.00 80.25 81 ARG A CA 1
ATOM 637 C C . ARG A 1 81 ? 4.792 -0.763 -3.818 1.00 80.25 81 ARG A C 1
ATOM 639 O O . ARG A 1 81 ? 4.259 -0.482 -4.879 1.00 80.25 81 ARG A O 1
ATOM 646 N N . PHE A 1 82 ? 4.478 -0.168 -2.665 1.00 83.62 82 PHE A N 1
ATOM 647 C CA . PHE A 1 82 ? 3.574 0.985 -2.569 1.00 83.62 82 PHE A CA 1
ATOM 648 C C . PHE A 1 82 ? 4.318 2.315 -2.733 1.00 83.62 82 PHE A C 1
ATOM 650 O O . PHE A 1 82 ? 3.693 3.333 -2.998 1.00 83.62 82 PHE A O 1
ATOM 657 N N . CYS A 1 83 ? 5.649 2.283 -2.650 1.00 88.12 83 CYS A N 1
ATOM 658 C CA . CYS A 1 83 ? 6.533 3.421 -2.891 1.00 88.12 83 CYS A CA 1
ATOM 659 C C . CYS A 1 83 ? 7.269 3.2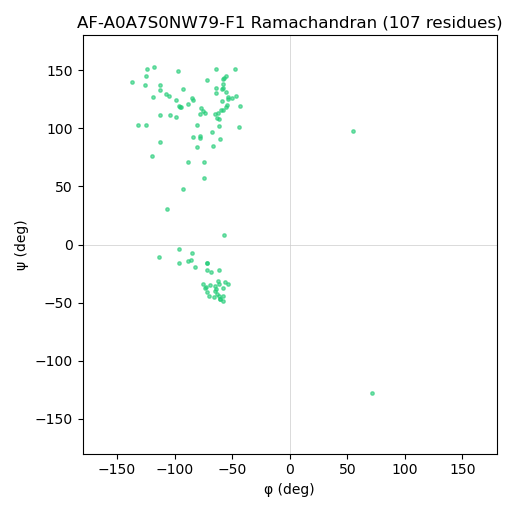73 -4.221 1.00 88.12 83 CYS A C 1
ATOM 661 O O . CYS A 1 83 ? 8.419 3.685 -4.342 1.00 88.12 83 CYS A O 1
ATOM 663 N N . ALA A 1 84 ? 6.664 2.611 -5.203 1.00 86.19 84 ALA A N 1
ATOM 664 C CA . ALA A 1 84 ? 7.285 2.397 -6.496 1.00 86.19 84 ALA A CA 1
ATOM 665 C C . ALA A 1 84 ? 6.281 2.631 -7.615 1.00 86.19 84 ALA A C 1
ATOM 667 O O . ALA A 1 84 ? 5.130 2.204 -7.538 1.00 86.19 84 ALA A O 1
ATOM 668 N N . LYS A 1 85 ? 6.750 3.272 -8.681 1.00 85.62 85 LYS A N 1
ATOM 669 C CA . LYS A 1 85 ? 6.033 3.339 -9.949 1.00 85.62 85 LYS A CA 1
ATOM 670 C C . LYS A 1 85 ? 6.572 2.258 -10.871 1.00 85.62 85 LYS A C 1
ATOM 672 O O . LYS A 1 85 ? 7.743 1.877 -10.825 1.00 85.62 85 LYS A O 1
ATOM 677 N N . VAL A 1 86 ? 5.692 1.768 -11.719 1.00 82.31 86 VAL A N 1
ATOM 678 C CA . VAL A 1 86 ? 6.042 0.806 -12.748 1.00 82.31 86 VAL A CA 1
ATOM 679 C C . VAL A 1 86 ? 6.562 1.572 -13.958 1.00 82.31 86 VAL A C 1
ATOM 681 O O . VAL A 1 86 ? 5.896 2.479 -14.451 1.00 82.31 86 VAL A O 1
ATOM 684 N N . VAL A 1 87 ? 7.754 1.216 -14.428 1.00 84.19 87 VAL A N 1
ATOM 685 C CA . VAL A 1 87 ? 8.418 1.868 -15.559 1.00 84.19 87 VAL A CA 1
ATOM 686 C C . VAL A 1 87 ? 8.785 0.823 -16.596 1.00 84.19 87 VAL A C 1
ATOM 688 O O . VAL A 1 87 ? 9.280 -0.258 -16.273 1.00 84.19 87 VAL A O 1
ATOM 691 N N . GLN A 1 88 ? 8.551 1.142 -17.863 1.00 77.19 88 GLN A N 1
ATOM 692 C CA . GLN A 1 88 ? 8.951 0.288 -18.971 1.00 77.19 88 GLN A CA 1
ATOM 693 C C . GLN A 1 88 ? 10.442 0.518 -19.262 1.00 77.19 88 GLN A C 1
ATOM 695 O O . GLN A 1 88 ? 10.817 1.540 -19.834 1.00 77.19 88 GLN A O 1
ATOM 700 N N . SER A 1 89 ? 11.302 -0.410 -18.831 1.00 75.00 89 SER A N 1
ATOM 701 C CA . SER A 1 89 ? 12.754 -0.333 -19.032 1.00 75.00 89 SER A CA 1
ATOM 702 C C . SER A 1 89 ? 13.210 -1.433 -19.993 1.00 75.00 89 SER A C 1
ATOM 704 O O . SER A 1 89 ? 13.547 -2.551 -19.606 1.00 75.00 89 SER A O 1
ATOM 706 N N . GLY A 1 90 ? 13.177 -1.127 -21.291 1.00 79.44 90 GLY A N 1
ATOM 707 C CA . GLY A 1 90 ? 13.512 -2.090 -22.340 1.00 79.44 90 GLY A CA 1
ATOM 708 C C . GLY A 1 90 ? 12.441 -3.173 -22.504 1.00 79.44 90 GLY A C 1
ATOM 709 O O . GLY A 1 90 ? 11.269 -2.865 -22.704 1.00 79.44 90 GLY A O 1
ATOM 710 N N . ALA A 1 91 ? 12.851 -4.445 -22.469 1.00 74.25 91 ALA A N 1
ATOM 711 C CA . ALA A 1 91 ? 11.961 -5.582 -22.724 1.00 74.25 91 ALA A CA 1
ATOM 712 C C . ALA A 1 91 ? 11.129 -6.013 -21.503 1.00 74.25 91 ALA A C 1
ATOM 714 O O . ALA A 1 91 ? 10.128 -6.709 -21.674 1.00 74.25 91 ALA A O 1
ATOM 715 N N . LEU A 1 92 ? 11.540 -5.630 -20.288 1.00 69.31 92 LEU A N 1
ATOM 716 C CA . LEU A 1 92 ? 10.876 -6.020 -19.048 1.00 69.31 92 LEU A CA 1
ATOM 717 C C . LEU A 1 92 ? 10.501 -4.788 -18.222 1.00 69.31 92 LEU A C 1
ATOM 719 O O . LEU A 1 92 ? 11.244 -3.805 -18.186 1.00 69.31 92 LEU A O 1
ATOM 723 N N . PRO A 1 93 ? 9.362 -4.833 -17.526 1.00 73.50 93 PRO A N 1
ATOM 724 C CA . PRO A 1 93 ? 9.006 -3.767 -16.621 1.00 73.50 93 PRO A CA 1
ATOM 725 C C . PRO A 1 93 ? 9.873 -3.782 -15.364 1.00 73.50 93 PRO A C 1
ATOM 727 O O . PRO A 1 93 ? 10.189 -4.836 -14.811 1.00 73.50 93 PRO A O 1
ATOM 730 N N . ALA A 1 94 ? 10.230 -2.591 -14.903 1.00 79.81 94 ALA A N 1
ATOM 731 C CA . ALA A 1 94 ? 10.979 -2.371 -13.679 1.00 79.81 94 ALA A CA 1
ATOM 732 C C . ALA A 1 94 ? 10.144 -1.552 -12.689 1.00 79.81 94 ALA A C 1
ATOM 734 O O . ALA A 1 94 ? 9.283 -0.762 -13.075 1.00 79.81 94 ALA A O 1
ATOM 735 N N . PHE A 1 95 ? 10.414 -1.738 -11.401 1.00 82.56 95 PHE A N 1
ATOM 736 C CA . PHE A 1 95 ? 9.873 -0.889 -10.346 1.00 82.56 95 PHE A CA 1
ATOM 737 C C . PHE A 1 95 ? 10.904 0.188 -10.023 1.00 82.56 95 PHE A C 1
ATOM 739 O O . PHE A 1 95 ? 12.016 -0.126 -9.598 1.00 82.56 95 PHE A O 1
ATOM 746 N N . GLU A 1 96 ? 10.539 1.446 -10.233 1.00 88.19 96 GLU A N 1
ATOM 747 C CA . GLU A 1 96 ? 11.353 2.594 -9.845 1.00 88.19 96 GLU A CA 1
ATOM 748 C C . GLU A 1 96 ? 10.820 3.135 -8.520 1.00 88.19 96 GLU A C 1
ATOM 750 O O . GLU A 1 96 ? 9.632 3.447 -8.409 1.00 88.19 96 GLU A O 1
ATOM 755 N N . ALA A 1 97 ? 11.689 3.223 -7.513 1.00 90.19 97 ALA A N 1
ATOM 756 C CA . ALA A 1 97 ? 11.320 3.769 -6.216 1.00 90.19 97 ALA A CA 1
ATOM 757 C C . ALA A 1 97 ? 10.944 5.253 -6.347 1.00 90.19 97 ALA A C 1
ATOM 759 O O . ALA A 1 97 ? 11.647 6.032 -6.990 1.00 90.19 97 ALA A O 1
ATOM 760 N N . VAL A 1 98 ? 9.840 5.631 -5.715 1.00 90.56 98 VAL A N 1
ATOM 761 C CA . VAL A 1 98 ? 9.336 6.999 -5.637 1.00 90.56 98 VAL A CA 1
ATOM 762 C C . VAL A 1 98 ? 9.625 7.519 -4.226 1.00 90.56 98 VAL A C 1
ATOM 764 O O . VAL A 1 98 ? 9.280 6.837 -3.256 1.00 90.56 98 VAL A O 1
ATOM 767 N N . PRO A 1 99 ? 10.267 8.692 -4.082 1.00 91.81 99 PRO A N 1
ATOM 768 C CA . PRO A 1 99 ? 10.481 9.311 -2.779 1.00 91.81 99 PRO A CA 1
ATOM 769 C C . PRO A 1 99 ? 9.163 9.543 -2.037 1.00 91.81 99 PRO A C 1
ATOM 771 O O . PRO A 1 99 ? 8.159 9.915 -2.647 1.00 91.81 99 PRO A O 1
ATOM 774 N N . SER A 1 100 ? 9.175 9.364 -0.717 1.00 87.81 100 SER A N 1
ATOM 775 C CA . SER A 1 100 ? 7.992 9.511 0.141 1.00 87.81 100 SER A CA 1
ATOM 776 C C . SER A 1 100 ? 7.321 10.875 0.017 1.00 87.81 100 SER A C 1
ATOM 778 O O . SER A 1 100 ? 6.104 10.967 0.112 1.00 87.81 100 SER A O 1
ATOM 780 N N . GLU A 1 101 ? 8.099 11.926 -0.234 1.00 91.00 101 GLU A N 1
ATOM 781 C CA . GLU A 1 101 ? 7.601 13.302 -0.325 1.00 91.00 1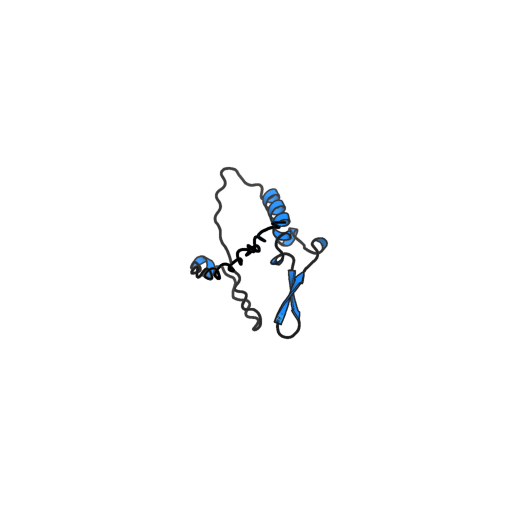01 GLU A CA 1
ATOM 782 C C . GLU A 1 101 ? 6.781 13.547 -1.601 1.00 91.00 101 GLU A C 1
ATOM 784 O O . GLU A 1 101 ? 6.072 14.544 -1.695 1.00 91.00 101 GLU A O 1
ATOM 789 N N . GLN A 1 102 ? 6.892 12.656 -2.592 1.00 90.69 102 GLN A N 1
ATOM 790 C CA . GLN A 1 102 ? 6.177 12.742 -3.868 1.00 90.69 102 GLN A CA 1
ATOM 791 C C . GLN A 1 102 ? 4.894 11.898 -3.887 1.00 90.69 102 GLN A C 1
ATOM 793 O O . GLN A 1 102 ? 4.177 11.908 -4.887 1.00 90.69 102 GLN A O 1
ATOM 798 N N . LEU A 1 103 ? 4.609 11.148 -2.817 1.00 87.94 103 LEU A N 1
ATOM 799 C CA . LEU A 1 103 ? 3.448 10.265 -2.725 1.00 87.94 103 LEU A CA 1
ATOM 800 C C . LEU A 1 103 ? 2.281 10.982 -2.038 1.00 87.94 103 LEU A C 1
ATOM 802 O O . LEU A 1 103 ? 2.362 11.341 -0.864 1.00 87.94 103 LEU A O 1
ATOM 806 N N . ASP A 1 104 ? 1.170 11.141 -2.758 1.00 88.19 104 ASP A N 1
ATOM 807 C CA . ASP A 1 104 ? -0.074 11.687 -2.209 1.00 88.19 104 ASP A CA 1
ATOM 808 C C . ASP A 1 104 ? -0.850 10.607 -1.439 1.00 88.19 104 ASP A C 1
ATOM 810 O O . ASP A 1 104 ? -1.749 9.936 -1.953 1.00 88.19 104 ASP A O 1
ATOM 814 N N . MET A 1 105 ? -0.475 10.413 -0.177 1.00 85.94 105 MET A N 1
ATOM 815 C CA . MET A 1 105 ? -1.124 9.428 0.687 1.00 85.94 105 MET A CA 1
ATOM 816 C C . MET A 1 105 ? -2.541 9.833 1.117 1.00 85.94 105 MET A C 1
ATOM 818 O O . MET A 1 105 ? -3.285 8.963 1.561 1.00 85.94 105 MET A O 1
ATOM 822 N N . GLU A 1 106 ? -2.933 11.104 0.973 1.00 84.12 106 GLU A N 1
ATOM 823 C CA . GLU A 1 106 ? -4.295 11.560 1.284 1.00 84.12 106 GLU A CA 1
ATOM 824 C C . GLU A 1 106 ? -5.287 11.082 0.218 1.00 84.12 106 GLU A C 1
ATOM 826 O O . GLU A 1 106 ? -6.399 10.658 0.538 1.00 84.12 106 GLU A O 1
ATOM 831 N N . TYR A 1 107 ? -4.866 11.076 -1.048 1.00 81.31 107 TYR A N 1
ATOM 832 C CA . TYR A 1 107 ? -5.656 10.497 -2.131 1.00 81.31 107 TYR A CA 1
ATOM 833 C C . TYR A 1 107 ? -5.638 8.958 -2.129 1.00 81.31 107 TYR A C 1
ATOM 835 O O . TYR A 1 107 ? -6.630 8.321 -2.492 1.00 81.31 107 TYR A O 1
ATOM 843 N N . HIS A 1 108 ? -4.518 8.342 -1.736 1.00 77.75 108 HIS A N 1
ATOM 844 C CA . HIS A 1 108 ? -4.320 6.892 -1.846 1.00 77.75 108 HIS A CA 1
ATOM 845 C C . HIS A 1 108 ? -4.853 6.050 -0.669 1.00 77.75 108 HIS A C 1
ATOM 847 O O . HIS A 1 108 ? -4.950 4.828 -0.823 1.00 77.75 108 HIS A O 1
ATOM 853 N N . VAL A 1 109 ? -5.200 6.656 0.475 1.00 81.00 109 VAL A N 1
ATOM 854 C CA . VAL A 1 109 ? -5.656 5.960 1.701 1.00 81.00 109 VAL A CA 1
ATOM 855 C C . VAL A 1 109 ? -6.934 6.572 2.249 1.00 81.00 109 VAL A C 1
ATOM 857 O O . VAL A 1 109 ? -7.947 5.847 2.382 1.00 81.00 109 VAL A O 1
#

Sequence (109 aa):
KLSSAENIFADVKPTAVPPPPRPAFNRRMSYMSQLMAAPRAYDGQFDIQPLLVVGMMYFQKPLDVRELRAALAERLLQIPRFCAKVVQSGALPAFEAVPSEQLDMEYHV

Mean predicted aligned error: 16.27 Å

Radius of gyration: 25.43 Å; Cα contacts (8 Å, |Δi|>4): 62; chains: 1; bounding box: 78×49×48 Å

Nearest PDB structures (foldseek):
  7vop-assembly1_O  TM=3.436E-01  e=6.541E+00  Xenopus laevis

pLDDT: mean 71.95, std 16.42, range [42.28, 94.75]